Protein AF-A0A6S7JV05-F1 (afdb_monomer_lite)

Foldseek 3Di:
DDPQLVVQLVVLVVPDDLVQLVPDDDPVSNVVVVVVSSVVSCCVSPNDDDQDDDPPPDPLDDSVLVVLVVVLVVCVVVVNVVSNVVSVVVSVVSSVVSVVVVLVVLVVVCPDDDPVVNVVVVPD

Organism: Paramuricea clavata (NCBI:txid317549)

Secondary structure (DSSP, 8-state):
--HHHHHHHHHHHHT---HHHHH-SSHHHHHHHHHHHHHHHHHHHS-----PPPTTS-TT--HHHHHHHHHHHHHHHTT-HHHHHHHHHHHHHHHHHHHHHHHHHHHHHTTTT-HHHHHHHH--

Radius of gyration: 23.44 Å; chains: 1; bounding box: 68×26×51 Å

pLDDT: mean 90.08, std 10.61, range [51.09, 98.25]

Structure (mmCIF, N/CA/C/O backbone):
data_AF-A0A6S7JV05-F1
#
_entry.id   AF-A0A6S7JV05-F1
#
loop_
_atom_site.group_PDB
_atom_site.id
_atom_site.type_symbol
_atom_site.label_atom_id
_atom_site.label_alt_id
_atom_site.label_comp_id
_atom_site.label_asym_id
_atom_site.label_entity_id
_atom_site.label_seq_id
_atom_site.pdbx_PDB_ins_code
_atom_site.Cartn_x
_atom_site.Cartn_y
_atom_site.Cartn_z
_atom_site.occupancy
_atom_site.B_iso_or_equiv
_atom_site.auth_seq_id
_atom_site.auth_comp_id
_atom_site.auth_asym_id
_atom_site.auth_atom_id
_atom_site.pdbx_PDB_model_num
ATOM 1 N N . MET A 1 1 ? -7.571 3.525 -4.230 1.00 69.31 1 MET A N 1
ATOM 2 C CA . MET A 1 1 ? -8.650 2.605 -3.803 1.00 69.31 1 MET A CA 1
ATOM 3 C C . MET A 1 1 ? -9.580 2.355 -4.991 1.00 69.31 1 MET A C 1
ATOM 5 O O . MET A 1 1 ? -9.651 3.230 -5.844 1.00 69.31 1 MET A O 1
ATOM 9 N N . LYS A 1 2 ? -10.199 1.174 -5.140 1.00 83.25 2 LYS A N 1
ATOM 10 C CA . LYS A 1 2 ? -11.158 0.940 -6.243 1.00 83.25 2 LYS A CA 1
ATOM 11 C C . LYS A 1 2 ? -12.516 1.541 -5.860 1.00 83.25 2 LYS A C 1
ATOM 13 O O . LYS A 1 2 ? -12.931 1.354 -4.724 1.00 83.25 2 LYS A O 1
ATOM 18 N N . ARG A 1 3 ? -13.211 2.193 -6.800 1.00 88.12 3 ARG A N 1
ATOM 19 C CA . ARG A 1 3 ? -14.543 2.787 -6.563 1.00 88.12 3 ARG A CA 1
ATOM 20 C C . ARG A 1 3 ? -15.577 1.749 -6.112 1.00 88.12 3 ARG A C 1
ATOM 22 O O . ARG A 1 3 ? -16.361 2.026 -5.221 1.00 88.12 3 ARG A O 1
ATOM 29 N N . SER A 1 4 ? -15.493 0.532 -6.645 1.00 91.38 4 SER A N 1
ATOM 30 C CA . SER A 1 4 ? -16.316 -0.609 -6.223 1.00 91.38 4 SER A CA 1
ATOM 31 C C . SER A 1 4 ? -16.228 -0.900 -4.722 1.00 91.38 4 SER A C 1
ATOM 33 O O . SER A 1 4 ? -17.230 -1.224 -4.103 1.00 91.38 4 SER A O 1
ATOM 35 N N . ASN A 1 5 ? -15.038 -0.761 -4.128 1.00 92.94 5 ASN A N 1
ATOM 36 C CA . ASN A 1 5 ? -14.833 -1.036 -2.707 1.00 92.94 5 ASN A CA 1
ATOM 37 C C . ASN A 1 5 ? -15.469 0.049 -1.827 1.00 92.94 5 ASN A C 1
ATOM 39 O O . ASN A 1 5 ? -15.924 -0.256 -0.734 1.00 92.94 5 ASN A O 1
ATOM 43 N N . LEU A 1 6 ? -15.497 1.297 -2.308 1.00 92.62 6 LEU A N 1
ATOM 44 C CA . LEU A 1 6 ? -16.167 2.403 -1.621 1.00 92.62 6 LEU A CA 1
ATOM 45 C C . LEU A 1 6 ? -17.684 2.216 -1.636 1.00 92.62 6 LEU A C 1
ATOM 47 O O . LEU A 1 6 ? -18.303 2.297 -0.586 1.00 92.62 6 LEU A O 1
ATOM 51 N N . ILE A 1 7 ? -18.253 1.875 -2.796 1.00 95.00 7 ILE A N 1
ATOM 52 C CA . ILE A 1 7 ? -19.690 1.586 -2.930 1.00 95.00 7 ILE A CA 1
ATOM 53 C C . ILE A 1 7 ? -20.088 0.405 -2.034 1.00 95.00 7 ILE A C 1
ATOM 55 O O . ILE A 1 7 ? -21.114 0.445 -1.366 1.00 95.00 7 ILE A O 1
ATOM 59 N N . ALA A 1 8 ? -19.262 -0.645 -1.982 1.00 94.75 8 ALA A N 1
ATOM 60 C CA . ALA A 1 8 ? -19.508 -1.784 -1.103 1.00 94.75 8 ALA A CA 1
ATOM 61 C C . ALA A 1 8 ? -19.492 -1.392 0.385 1.00 94.75 8 ALA A C 1
ATOM 63 O O . ALA A 1 8 ? -20.337 -1.870 1.138 1.00 94.75 8 ALA A O 1
ATOM 64 N N . LEU A 1 9 ? -18.569 -0.511 0.799 1.00 95.38 9 LEU A N 1
ATOM 65 C CA . LEU A 1 9 ? -18.528 0.004 2.169 1.00 95.38 9 LEU A CA 1
ATOM 66 C C . LEU A 1 9 ? -19.778 0.835 2.485 1.00 95.38 9 LEU A C 1
ATOM 68 O O . LEU A 1 9 ? -20.403 0.619 3.516 1.00 95.38 9 LEU A O 1
ATOM 72 N N . GLU A 1 10 ? -20.154 1.751 1.597 1.00 94.88 10 GLU A N 1
ATOM 73 C CA . GLU A 1 10 ? -21.343 2.596 1.748 1.00 94.88 10 GLU A CA 1
ATOM 74 C C . GLU A 1 10 ? -22.615 1.750 1.901 1.00 94.88 10 GLU A C 1
ATOM 76 O O . GLU A 1 10 ? -23.392 1.928 2.841 1.00 94.88 10 GLU A O 1
ATOM 81 N N . LEU A 1 11 ? -22.787 0.750 1.033 1.00 96.06 11 LEU A N 1
ATOM 82 C CA . LEU A 1 11 ? -23.903 -0.188 1.112 1.00 96.06 11 LEU A CA 1
ATOM 83 C C . LEU A 1 11 ? -23.877 -1.004 2.413 1.00 96.06 11 LEU A C 1
ATOM 85 O O . LEU A 1 11 ? -24.924 -1.290 2.9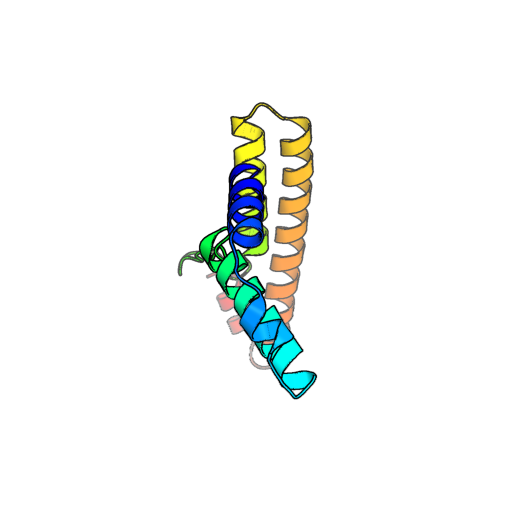87 1.00 96.06 11 LEU A O 1
ATOM 89 N N . ARG A 1 12 ? -22.688 -1.406 2.879 1.00 95.75 12 ARG A N 1
ATOM 90 C CA . ARG A 1 12 ? -22.539 -2.156 4.130 1.00 95.75 12 ARG A CA 1
ATOM 91 C C . ARG A 1 12 ? -22.969 -1.307 5.322 1.00 95.75 12 ARG A C 1
ATOM 93 O O . ARG A 1 12 ? -23.789 -1.774 6.097 1.00 95.75 12 ARG A O 1
ATOM 100 N N . LEU A 1 13 ? -22.449 -0.085 5.435 1.00 95.12 13 LEU A N 1
ATOM 101 C CA . LEU A 1 13 ? -22.713 0.811 6.564 1.00 95.12 13 LEU A CA 1
ATOM 102 C C . LEU A 1 13 ? -24.165 1.294 6.612 1.00 95.12 13 LEU A C 1
ATOM 104 O O . LEU A 1 13 ? -24.736 1.391 7.692 1.00 95.12 13 LEU A O 1
ATOM 108 N N . SER A 1 14 ? -24.780 1.547 5.454 1.00 95.38 14 SER A N 1
ATOM 109 C CA . SER A 1 14 ? -26.196 1.945 5.370 1.00 95.38 14 SER A CA 1
ATOM 110 C C . SER A 1 14 ? -27.174 0.838 5.774 1.00 95.38 14 SER A C 1
ATOM 112 O O . SER A 1 14 ? -28.317 1.128 6.109 1.00 95.38 14 SER A O 1
ATOM 114 N N . ARG A 1 15 ? -26.742 -0.428 5.750 1.00 95.12 15 ARG A N 1
ATOM 115 C CA . ARG A 1 15 ? -27.538 -1.590 6.178 1.00 95.12 15 ARG A CA 1
ATOM 116 C C . ARG A 1 15 ? -27.206 -2.063 7.590 1.00 95.12 15 ARG A C 1
ATOM 118 O O . ARG A 1 15 ? -27.798 -3.033 8.056 1.00 95.12 15 ARG A O 1
ATOM 125 N N . THR A 1 16 ? -26.234 -1.436 8.241 1.00 95.25 16 THR A N 1
ATOM 126 C CA . THR A 1 16 ? -25.855 -1.771 9.608 1.00 95.25 16 THR A CA 1
ATOM 127 C C . THR A 1 16 ? -26.932 -1.290 10.574 1.00 95.25 16 THR A C 1
ATOM 129 O O . THR A 1 16 ? -27.363 -0.141 10.505 1.00 95.25 16 THR A O 1
ATOM 132 N N . VAL A 1 17 ? -27.334 -2.167 11.492 1.00 93.94 17 VAL A N 1
ATOM 133 C CA . VAL A 1 17 ? -28.179 -1.815 12.637 1.00 93.94 17 VAL A CA 1
ATOM 134 C C . VAL A 1 17 ? -27.276 -1.277 13.747 1.00 93.94 17 VAL A C 1
ATOM 136 O O . VAL A 1 17 ? -26.300 -1.933 14.113 1.00 93.94 17 VAL A O 1
ATOM 139 N N . TRP A 1 18 ? -27.576 -0.080 14.252 1.00 95.25 18 TRP A N 1
ATOM 140 C CA . TRP A 1 18 ? -26.731 0.641 15.216 1.00 95.25 18 TRP A CA 1
ATOM 141 C C . TRP A 1 18 ? -27.227 0.548 16.661 1.00 95.25 18 TRP A C 1
ATOM 143 O O . TRP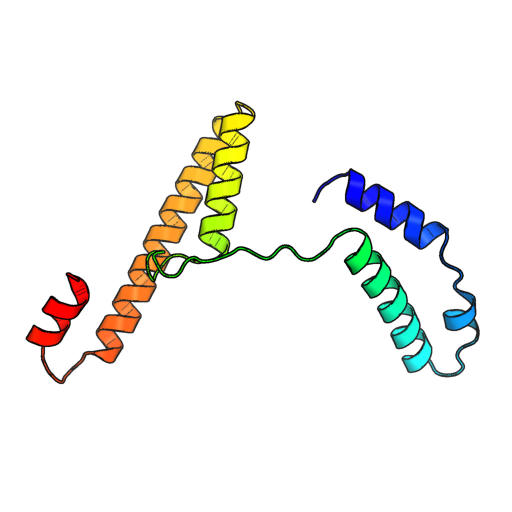 A 1 18 ? -26.610 1.131 17.549 1.00 95.25 18 TRP A O 1
ATOM 153 N N . ASP A 1 19 ? -28.300 -0.204 16.908 1.00 95.38 19 ASP A N 1
ATOM 154 C CA . ASP A 1 19 ? -28.965 -0.308 18.213 1.00 95.38 19 ASP A CA 1
ATOM 155 C C . ASP A 1 19 ? -27.983 -0.687 19.327 1.00 95.38 19 ASP A C 1
ATOM 157 O O . ASP A 1 19 ? -27.933 -0.010 20.346 1.00 95.38 19 ASP A O 1
ATOM 161 N N . ALA A 1 20 ? -27.071 -1.633 19.074 1.00 92.94 20 ALA A N 1
ATOM 162 C CA . ALA A 1 20 ? -26.029 -2.020 20.029 1.00 92.94 20 ALA A CA 1
ATOM 163 C C . ALA A 1 20 ? -25.112 -0.855 20.469 1.00 92.94 20 ALA A C 1
ATOM 165 O O . ALA A 1 20 ? -24.617 -0.849 21.592 1.00 92.94 20 ALA A O 1
ATOM 166 N N . VAL A 1 21 ? -24.880 0.145 19.608 1.00 95.06 21 VAL A N 1
ATOM 167 C CA . VAL A 1 21 ? -24.127 1.363 19.967 1.00 95.06 21 VAL A CA 1
ATOM 168 C C . VAL A 1 21 ? -25.008 2.332 20.758 1.00 95.06 21 VAL A C 1
ATOM 170 O O . VAL A 1 21 ? -24.528 3.040 21.640 1.00 95.06 21 VAL A O 1
ATOM 173 N N . HIS A 1 22 ? -26.302 2.405 20.455 1.00 94.44 22 HIS A N 1
ATOM 174 C CA . HIS A 1 22 ? -27.219 3.292 21.169 1.00 94.44 22 HIS A CA 1
ATOM 175 C C . HIS A 1 22 ? -27.547 2.780 22.577 1.00 94.44 22 HIS A C 1
ATOM 177 O O . HIS A 1 22 ? -27.588 3.593 23.503 1.00 94.44 22 HIS A O 1
ATOM 183 N N . GLU A 1 23 ? -27.710 1.467 22.724 1.00 95.69 23 GLU A N 1
ATOM 184 C CA . GLU A 1 23 ? -28.117 0.764 23.946 1.00 95.69 23 GLU A CA 1
ATOM 185 C C . GLU A 1 23 ? -26.982 0.527 24.946 1.00 95.69 23 GLU A C 1
ATOM 187 O O . GLU A 1 23 ? -27.260 0.292 26.119 1.00 95.69 23 GLU A O 1
ATOM 192 N N . ALA A 1 24 ? -25.715 0.601 24.523 1.00 95.56 24 ALA A N 1
ATOM 193 C CA . ALA A 1 24 ? -24.598 0.497 25.458 1.00 95.56 24 ALA A CA 1
ATOM 194 C C . ALA A 1 24 ? -24.653 1.624 26.507 1.00 95.56 24 ALA A C 1
ATOM 196 O O . ALA A 1 24 ? -25.000 2.767 26.201 1.00 95.56 24 ALA A O 1
ATOM 197 N N . GLU A 1 25 ? -24.337 1.296 27.755 1.00 93.06 25 GLU A N 1
ATOM 198 C CA . GLU A 1 25 ? -24.487 2.216 28.887 1.00 93.06 25 GLU A CA 1
ATOM 199 C C . GLU A 1 25 ? -23.261 3.125 29.034 1.00 93.06 25 GLU A C 1
ATOM 201 O O . GLU A 1 25 ? -23.394 4.338 29.211 1.00 93.06 25 GLU A O 1
ATOM 206 N N . ASP A 1 26 ? -22.070 2.550 28.867 1.00 96.19 26 ASP A N 1
ATOM 207 C CA . ASP A 1 26 ? -20.800 3.253 28.979 1.00 96.19 26 ASP A CA 1
ATOM 208 C C . ASP A 1 26 ? -20.309 3.821 27.635 1.00 96.19 26 ASP A C 1
ATOM 210 O O . ASP A 1 26 ? -20.512 3.249 26.560 1.00 96.19 26 ASP A O 1
ATOM 214 N N . VAL A 1 27 ? -19.646 4.979 27.685 1.00 96.12 27 VAL A N 1
ATOM 215 C CA . VAL A 1 27 ? -19.141 5.666 26.487 1.00 96.12 27 VAL A CA 1
ATOM 216 C C . VAL A 1 27 ? -18.006 4.886 25.826 1.00 96.12 27 VAL A C 1
ATOM 218 O O . VAL A 1 27 ? -17.953 4.836 24.592 1.00 96.12 27 VAL A O 1
ATOM 221 N N . ASP A 1 28 ? -17.124 4.256 26.602 1.00 97.44 28 ASP A N 1
ATOM 222 C CA . ASP A 1 28 ? -16.032 3.455 26.052 1.00 97.44 28 ASP A CA 1
ATOM 223 C C . ASP A 1 28 ? -16.589 2.221 25.335 1.00 97.44 28 ASP A C 1
ATOM 225 O O . ASP A 1 28 ? -16.132 1.891 24.234 1.00 97.44 28 ASP A O 1
ATOM 229 N N . ASP A 1 29 ? -17.649 1.608 25.870 1.00 95.88 29 ASP A N 1
ATOM 230 C CA . ASP A 1 29 ? -18.356 0.506 25.211 1.00 95.88 29 ASP A CA 1
ATOM 231 C C . ASP A 1 29 ? -18.989 0.946 23.884 1.00 95.88 29 ASP A C 1
ATOM 233 O O . ASP A 1 29 ? -18.827 0.267 22.864 1.00 95.88 29 ASP A O 1
ATOM 237 N N . LYS A 1 30 ? -19.623 2.127 23.832 1.00 97.38 30 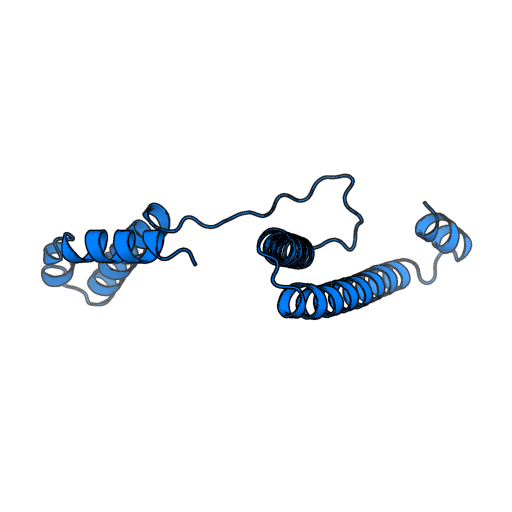LYS A N 1
ATOM 238 C CA . LYS A 1 30 ? -20.146 2.693 22.570 1.00 97.38 30 LYS A CA 1
ATOM 239 C C . LYS A 1 30 ? -19.058 2.844 21.520 1.00 97.38 30 LYS A C 1
ATOM 241 O O . LYS A 1 30 ? -19.241 2.450 20.365 1.00 97.38 30 LYS A O 1
ATOM 246 N N . VAL A 1 31 ? -17.927 3.423 21.916 1.00 97.75 31 VAL A N 1
ATOM 247 C CA . VAL A 1 31 ? -16.783 3.652 21.029 1.00 97.75 31 VAL A CA 1
ATOM 248 C C . VAL A 1 31 ? -16.194 2.322 20.563 1.00 97.75 31 VAL A C 1
ATOM 250 O O . VAL A 1 31 ? -15.885 2.170 19.379 1.00 97.75 31 VAL A O 1
ATOM 253 N N . SER A 1 32 ? -16.076 1.346 21.460 1.00 97.44 32 SER A N 1
ATOM 254 C CA . SER A 1 32 ? -15.584 0.003 21.156 1.00 97.44 32 SER A CA 1
ATOM 255 C C . SER A 1 32 ? -16.470 -0.703 20.125 1.00 97.44 32 SER A C 1
ATOM 257 O O . SER A 1 32 ? -15.974 -1.143 19.082 1.00 97.44 32 SER A O 1
ATOM 259 N N . ILE A 1 33 ? -17.790 -0.729 20.346 1.00 96.94 33 ILE A N 1
ATOM 260 C CA . ILE A 1 33 ? -18.758 -1.354 19.434 1.00 96.94 33 ILE A CA 1
ATOM 261 C C . ILE A 1 33 ? -18.745 -0.645 18.077 1.00 96.94 33 ILE A C 1
ATOM 263 O O . ILE A 1 33 ? -18.629 -1.302 17.039 1.00 96.94 33 ILE A O 1
ATOM 267 N N . PHE A 1 34 ? -18.792 0.691 18.067 1.00 97.38 34 PHE A N 1
ATOM 268 C CA . PHE A 1 34 ? -18.726 1.480 16.838 1.00 97.38 34 PHE A CA 1
ATOM 269 C C . PHE A 1 34 ? -17.458 1.163 16.036 1.00 97.38 34 PHE A C 1
ATOM 271 O O . PHE A 1 34 ? -17.530 0.816 14.854 1.00 97.38 34 PHE A O 1
ATOM 278 N N . ASN A 1 35 ? -16.290 1.217 16.680 1.00 97.06 35 ASN A N 1
ATOM 279 C CA . ASN A 1 35 ? -15.014 0.931 16.029 1.00 97.06 35 ASN A CA 1
ATOM 280 C C . ASN A 1 35 ? -14.939 -0.511 15.524 1.00 97.06 35 ASN A C 1
ATOM 282 O O . ASN A 1 35 ? -14.396 -0.747 14.442 1.00 97.06 35 ASN A O 1
ATOM 286 N N . GLY A 1 36 ? -15.502 -1.468 16.263 1.00 96.25 36 GLY A N 1
ATOM 287 C CA . GLY A 1 36 ? -15.590 -2.867 15.852 1.00 96.25 36 GLY A CA 1
ATOM 288 C C . GLY A 1 36 ? -16.404 -3.037 14.571 1.00 96.25 36 GLY A C 1
ATOM 289 O O . GLY A 1 36 ? -15.923 -3.631 13.605 1.00 96.25 36 GLY A O 1
ATOM 290 N N . VAL A 1 37 ? -17.598 -2.445 14.522 1.00 96.06 37 VAL A N 1
ATOM 291 C CA . VAL A 1 37 ? -18.482 -2.456 13.347 1.00 96.06 37 VAL A CA 1
ATOM 292 C C . VAL A 1 37 ? -17.807 -1.814 12.133 1.00 96.06 37 VAL A C 1
ATOM 294 O O . VAL A 1 37 ? -17.800 -2.396 11.043 1.00 96.06 37 VAL A O 1
ATOM 297 N N . ILE A 1 38 ? -17.194 -0.639 12.310 1.00 95.00 38 ILE A N 1
ATOM 298 C CA . ILE A 1 38 ? -16.468 0.047 11.235 1.00 95.00 38 ILE A CA 1
ATOM 299 C C . ILE A 1 38 ? -15.292 -0.803 10.748 1.00 95.00 38 ILE A C 1
ATOM 301 O O . ILE A 1 38 ? -15.136 -0.990 9.541 1.00 95.00 38 ILE A O 1
ATOM 305 N N . SER A 1 39 ? -14.494 -1.363 11.657 1.00 94.38 39 SER A N 1
ATOM 306 C CA . SER A 1 39 ? -13.325 -2.178 11.304 1.00 94.38 39 SER A CA 1
ATOM 307 C C . SER A 1 39 ? -13.725 -3.430 10.527 1.00 94.38 39 SER A C 1
ATOM 309 O O . SER A 1 39 ? -13.160 -3.695 9.470 1.00 94.38 39 SER A O 1
ATOM 311 N N . GLN A 1 40 ? -14.772 -4.139 10.958 1.00 93.75 40 GLN A N 1
ATOM 312 C CA . GLN A 1 40 ? -15.296 -5.302 10.233 1.00 93.75 40 GLN A CA 1
ATOM 313 C C . GLN A 1 40 ? -15.819 -4.934 8.837 1.00 93.75 40 GLN A C 1
ATOM 315 O O . GLN A 1 40 ? -15.583 -5.657 7.863 1.00 93.75 40 GLN A O 1
ATOM 320 N N . ALA A 1 41 ? -16.515 -3.799 8.711 1.00 94.56 41 ALA A N 1
ATOM 321 C CA . ALA A 1 41 ? -16.991 -3.312 7.421 1.00 94.56 41 ALA A CA 1
ATOM 322 C C . ALA A 1 41 ? -15.823 -2.970 6.480 1.00 94.56 41 ALA A C 1
ATOM 324 O O . ALA A 1 41 ? -15.859 -3.323 5.294 1.00 94.56 41 ALA A O 1
ATOM 325 N N . LEU A 1 42 ? -14.774 -2.329 7.004 1.00 92.94 42 LEU A N 1
ATOM 326 C CA . LEU A 1 42 ? -13.549 -2.024 6.268 1.00 92.94 42 LEU A CA 1
ATOM 327 C C . LEU A 1 42 ? -12.826 -3.308 5.846 1.00 92.94 42 LEU A C 1
ATOM 329 O O . LEU A 1 42 ? -12.550 -3.479 4.660 1.00 92.94 42 LEU A O 1
ATOM 333 N N . ASP A 1 43 ? -12.590 -4.250 6.753 1.00 92.38 43 ASP A N 1
ATOM 334 C CA . ASP A 1 43 ? -11.877 -5.493 6.442 1.00 92.38 43 ASP A CA 1
ATOM 335 C C . ASP A 1 43 ? -12.596 -6.324 5.371 1.00 92.38 43 ASP A C 1
ATOM 337 O O . ASP A 1 43 ? -11.960 -6.842 4.447 1.00 92.38 43 ASP A O 1
ATOM 341 N N . GLY A 1 44 ? -13.931 -6.380 5.424 1.00 91.94 44 GLY A N 1
ATOM 342 C CA . GLY A 1 44 ? -14.740 -7.083 4.429 1.00 91.94 44 GLY A CA 1
ATOM 343 C C . GLY A 1 44 ? -14.773 -6.401 3.055 1.00 91.94 44 GLY A C 1
ATOM 344 O O . GLY A 1 44 ? -14.733 -7.075 2.024 1.00 91.94 44 GLY A O 1
ATOM 345 N N . CYS A 1 45 ? -14.843 -5.067 3.002 1.00 93.31 45 CYS A N 1
ATOM 346 C CA . CYS A 1 45 ? -15.007 -4.328 1.738 1.00 93.31 45 CYS A CA 1
ATOM 347 C C . CYS A 1 45 ? -13.671 -3.914 1.098 1.00 93.31 45 CYS A C 1
ATOM 349 O O . CYS A 1 45 ? -13.564 -3.689 -0.116 1.00 93.31 45 CYS A O 1
ATOM 351 N N . MET A 1 46 ? -12.628 -3.776 1.906 1.00 88.25 46 MET A N 1
ATOM 352 C CA . MET A 1 46 ? -11.325 -3.261 1.508 1.00 88.25 46 MET A CA 1
ATOM 353 C C . MET A 1 46 ? -10.190 -3.965 2.258 1.00 88.25 46 MET A C 1
ATOM 355 O O . MET A 1 46 ? -9.405 -3.308 2.939 1.00 88.25 46 MET A O 1
ATOM 359 N N . PRO A 1 47 ? -10.024 -5.281 2.045 1.00 84.44 47 PRO A N 1
ATOM 360 C CA . PRO A 1 47 ? -9.010 -6.043 2.751 1.00 84.44 47 PRO A CA 1
ATOM 361 C C . PRO A 1 47 ? -7.615 -5.459 2.520 1.00 84.44 47 PRO A C 1
ATOM 363 O O . PRO A 1 47 ? -7.256 -5.034 1.405 1.00 84.44 47 PRO A O 1
ATOM 366 N N . LEU A 1 48 ? -6.820 -5.478 3.589 1.00 84.75 48 LEU A N 1
ATOM 367 C CA . LEU A 1 48 ? -5.417 -5.094 3.565 1.00 84.75 48 LEU A CA 1
ATOM 368 C C . LEU A 1 48 ? -4.671 -5.903 2.501 1.00 84.75 48 LEU A C 1
ATOM 370 O O . LEU A 1 48 ? -4.763 -7.126 2.407 1.00 84.75 48 LEU A O 1
ATOM 374 N N . LYS A 1 49 ? -3.912 -5.200 1.661 1.00 81.06 49 LYS A N 1
ATOM 375 C CA . LYS A 1 49 ? -3.127 -5.831 0.597 1.00 81.06 49 LYS A CA 1
ATOM 376 C C . LYS A 1 49 ? -1.704 -6.019 1.071 1.00 81.06 49 LYS A C 1
ATOM 378 O O . LYS A 1 49 ? -0.972 -5.043 1.219 1.00 81.06 49 LYS A O 1
ATOM 383 N N . SER A 1 50 ? -1.295 -7.270 1.218 1.00 81.81 50 SER A N 1
ATOM 384 C CA . SER A 1 50 ? 0.105 -7.609 1.422 1.00 81.81 50 SER A CA 1
ATOM 385 C C . SER A 1 50 ? 0.872 -7.561 0.098 1.00 81.81 50 SER A C 1
ATOM 387 O O . SER A 1 50 ? 0.350 -7.839 -0.988 1.00 81.81 50 SER A O 1
ATOM 389 N N . ILE A 1 51 ? 2.141 -7.169 0.179 1.00 84.56 51 ILE A N 1
ATOM 390 C CA . ILE A 1 51 ? 3.078 -7.231 -0.941 1.00 84.56 51 ILE A CA 1
ATOM 391 C C . ILE A 1 51 ? 4.092 -8.309 -0.602 1.00 84.56 51 ILE A C 1
ATOM 393 O O . ILE A 1 51 ? 4.852 -8.172 0.353 1.00 84.56 51 ILE A O 1
ATOM 397 N N . ARG A 1 52 ? 4.103 -9.381 -1.394 1.00 86.75 52 ARG A N 1
ATOM 398 C CA . ARG A 1 52 ? 5.034 -10.490 -1.203 1.00 86.75 52 ARG A CA 1
ATOM 399 C C . ARG A 1 52 ? 6.446 -10.078 -1.630 1.00 86.75 52 ARG A C 1
ATOM 401 O O . ARG A 1 52 ? 6.675 -9.679 -2.780 1.00 86.75 52 ARG A O 1
ATOM 408 N N . LEU A 1 53 ? 7.391 -10.203 -0.707 1.00 88.69 53 LEU A N 1
ATOM 409 C CA . LEU A 1 53 ? 8.818 -10.223 -1.011 1.00 88.69 53 LEU A CA 1
ATOM 410 C C . LEU A 1 53 ? 9.247 -11.681 -1.198 1.00 88.69 53 LEU A C 1
ATOM 412 O O . LEU A 1 53 ? 8.801 -12.560 -0.466 1.00 88.69 53 LEU A O 1
ATOM 416 N N . HIS A 1 54 ? 10.030 -11.937 -2.235 1.00 89.62 54 HIS A N 1
ATOM 417 C CA . HIS A 1 54 ? 10.594 -13.239 -2.548 1.00 89.62 54 HIS A CA 1
ATOM 418 C C . HIS A 1 54 ? 11.996 -13.334 -1.925 1.00 89.62 54 HIS A C 1
ATOM 420 O O . HIS A 1 54 ? 12.696 -12.322 -1.914 1.00 89.62 54 HIS A O 1
ATOM 426 N N . PRO A 1 55 ? 12.452 -14.510 -1.457 1.00 88.06 55 PRO A N 1
ATOM 427 C CA . PRO A 1 55 ? 13.793 -14.662 -0.879 1.00 88.06 55 PRO A CA 1
ATOM 428 C C . PRO A 1 55 ? 14.941 -14.229 -1.803 1.00 88.06 55 PRO A C 1
ATOM 430 O O . PRO A 1 55 ? 15.986 -13.805 -1.328 1.00 88.06 55 PRO A O 1
ATOM 433 N N . THR A 1 56 ? 14.740 -14.307 -3.121 1.00 91.19 56 THR A N 1
ATOM 434 C CA . THR A 1 56 ? 15.726 -13.870 -4.129 1.00 91.19 56 THR A CA 1
ATOM 435 C C . THR A 1 56 ? 15.616 -12.392 -4.503 1.00 91.19 56 THR A C 1
ATOM 437 O O . THR A 1 56 ? 16.377 -11.912 -5.347 1.00 91.19 56 THR A O 1
ATOM 440 N N . ASP A 1 57 ? 14.671 -11.648 -3.918 1.00 92.56 57 ASP A N 1
ATOM 441 C CA . ASP A 1 57 ? 14.667 -10.202 -4.081 1.00 92.56 57 ASP A CA 1
ATOM 442 C C . ASP A 1 57 ? 15.962 -9.619 -3.523 1.00 92.56 57 ASP A C 1
ATOM 444 O O . ASP A 1 57 ? 16.518 -10.075 -2.524 1.00 92.56 57 ASP A O 1
ATOM 448 N N . LYS A 1 58 ? 16.420 -8.538 -4.148 1.00 91.75 58 LYS A N 1
ATOM 449 C CA . LYS A 1 58 ? 17.608 -7.837 -3.669 1.00 91.75 58 LYS A CA 1
ATOM 450 C C . LYS A 1 58 ? 17.378 -7.344 -2.230 1.00 91.75 58 LYS A C 1
ATOM 452 O O . LYS A 1 58 ? 16.287 -6.849 -1.951 1.00 91.75 58 LYS A O 1
ATOM 457 N N . PRO A 1 59 ? 18.392 -7.354 -1.347 1.00 90.75 59 PRO A N 1
ATOM 458 C CA . PRO A 1 59 ? 18.226 -6.985 0.066 1.00 90.75 59 PRO A CA 1
ATOM 459 C C . PRO A 1 59 ? 17.688 -5.566 0.315 1.00 90.75 59 PRO A C 1
ATOM 461 O O . PRO A 1 59 ? 17.099 -5.283 1.353 1.00 90.75 59 PRO A O 1
ATOM 464 N N . TRP A 1 60 ? 17.889 -4.652 -0.637 1.00 92.31 60 TRP A N 1
ATOM 465 C CA . TRP A 1 60 ? 17.366 -3.282 -0.599 1.00 92.31 60 TRP A CA 1
ATOM 466 C C . TRP A 1 60 ? 15.961 -3.138 -1.205 1.00 92.31 60 TRP A C 1
ATOM 468 O O . TRP A 1 60 ? 15.441 -2.025 -1.304 1.00 92.31 60 TRP A O 1
ATOM 478 N N . MET A 1 61 ? 15.342 -4.227 -1.663 1.00 95.19 61 MET A N 1
ATOM 479 C CA . MET A 1 61 ? 13.982 -4.209 -2.186 1.00 95.19 61 MET A CA 1
ATOM 480 C C . MET A 1 61 ? 12.987 -4.130 -1.029 1.00 95.19 61 MET A C 1
ATOM 482 O O . MET A 1 61 ? 12.951 -4.994 -0.160 1.00 95.19 61 MET A O 1
ATOM 486 N N . THR A 1 62 ? 12.143 -3.100 -1.037 1.00 93.25 62 THR A N 1
ATOM 487 C CA . THR A 1 62 ? 11.112 -2.903 -0.010 1.00 93.25 62 THR A CA 1
ATOM 488 C C . THR A 1 62 ? 9.711 -3.080 -0.598 1.00 93.25 62 THR A C 1
ATOM 490 O O . THR A 1 62 ? 9.520 -2.901 -1.810 1.00 93.25 62 THR A O 1
ATOM 493 N N . PRO A 1 63 ? 8.690 -3.366 0.235 1.00 92.12 63 PRO A N 1
ATOM 494 C CA . PRO A 1 63 ? 7.305 -3.454 -0.225 1.00 92.12 63 PRO A CA 1
ATOM 495 C C . PRO A 1 63 ? 6.854 -2.185 -0.959 1.00 92.12 63 PRO A C 1
ATOM 497 O O . PRO A 1 63 ? 6.182 -2.264 -1.986 1.00 92.12 63 PRO A O 1
ATOM 500 N N . ASN A 1 64 ? 7.290 -1.014 -0.486 1.00 92.94 64 ASN A N 1
ATOM 501 C CA . ASN A 1 64 ? 6.961 0.274 -1.092 1.00 92.94 64 ASN A CA 1
ATOM 502 C C . ASN A 1 64 ? 7.560 0.420 -2.507 1.00 92.94 64 ASN A C 1
ATOM 504 O O . ASN A 1 64 ? 6.859 0.822 -3.437 1.00 92.94 64 ASN A O 1
ATOM 508 N N . ILE A 1 65 ? 8.821 0.013 -2.711 1.00 95.94 65 ILE A N 1
ATOM 509 C CA . ILE A 1 65 ? 9.442 0.009 -4.049 1.00 95.94 65 ILE A CA 1
ATOM 510 C C . ILE A 1 65 ? 8.651 -0.905 -4.994 1.00 95.94 65 ILE A C 1
ATOM 512 O O . ILE A 1 65 ? 8.276 -0.481 -6.089 1.00 95.94 65 ILE A O 1
ATOM 516 N N . LYS A 1 66 ? 8.306 -2.128 -4.566 1.00 95.06 66 LYS A N 1
ATOM 517 C CA . LYS A 1 66 ? 7.476 -3.041 -5.372 1.00 95.06 66 LYS A CA 1
ATOM 518 C C . LYS A 1 66 ? 6.089 -2.470 -5.681 1.00 95.06 66 LYS A C 1
ATOM 520 O O . LYS A 1 66 ? 5.597 -2.632 -6.800 1.00 95.06 66 LYS A O 1
ATOM 525 N N . ALA A 1 67 ? 5.462 -1.780 -4.726 1.00 94.00 67 ALA A N 1
ATOM 526 C CA . ALA A 1 67 ? 4.179 -1.110 -4.937 1.00 94.00 67 ALA A CA 1
ATOM 527 C C . ALA A 1 67 ? 4.271 -0.070 -6.063 1.00 94.00 67 ALA A C 1
ATOM 529 O O . ALA A 1 67 ? 3.411 -0.030 -6.948 1.00 94.00 67 ALA A O 1
ATOM 530 N N . LYS A 1 68 ? 5.335 0.740 -6.056 1.00 96.19 68 LYS A N 1
ATOM 531 C CA . LYS A 1 68 ? 5.592 1.771 -7.066 1.00 96.19 68 LYS A CA 1
ATOM 532 C C . LYS A 1 68 ? 5.956 1.181 -8.428 1.00 96.19 68 LYS A C 1
ATOM 534 O O . LYS A 1 68 ? 5.424 1.650 -9.429 1.00 96.19 68 LYS A O 1
ATOM 539 N N . ILE A 1 69 ? 6.728 0.094 -8.480 1.00 96.44 69 ILE A N 1
ATOM 540 C CA . ILE A 1 69 ? 6.967 -0.664 -9.724 1.00 96.44 69 ILE A CA 1
ATOM 541 C C . ILE A 1 69 ? 5.638 -1.154 -10.316 1.00 96.44 69 ILE A C 1
ATOM 543 O O . ILE A 1 69 ? 5.376 -0.966 -11.503 1.00 96.44 69 ILE A O 1
ATOM 547 N N . LYS A 1 70 ? 4.743 -1.708 -9.488 1.00 95.12 70 LYS A N 1
ATOM 548 C CA . LYS A 1 70 ? 3.411 -2.142 -9.937 1.00 95.12 70 LYS A CA 1
ATOM 549 C C . LYS A 1 70 ? 2.548 -0.972 -10.415 1.00 95.12 70 LYS A C 1
ATOM 551 O O . LYS A 1 70 ? 1.781 -1.128 -11.364 1.00 95.12 70 LYS A O 1
ATOM 556 N N . LEU A 1 71 ? 2.649 0.193 -9.772 1.00 95.62 71 LEU A N 1
ATOM 557 C CA . LEU A 1 71 ? 1.963 1.410 -10.208 1.00 95.62 71 LEU A CA 1
ATOM 558 C C . LEU A 1 71 ? 2.480 1.887 -11.571 1.00 95.62 71 LEU A C 1
ATOM 560 O O . LEU A 1 71 ? 1.669 2.170 -12.449 1.00 95.62 71 LEU A O 1
ATOM 564 N N . ARG A 1 72 ? 3.803 1.901 -11.767 1.00 97.75 72 ARG A N 1
ATOM 565 C CA . ARG A 1 72 ? 4.441 2.209 -13.052 1.00 97.75 72 ARG A CA 1
ATOM 566 C C . ARG A 1 72 ? 3.960 1.257 -14.144 1.00 97.75 72 ARG A C 1
ATOM 568 O O . ARG A 1 72 ? 3.512 1.718 -15.186 1.00 97.75 72 ARG A O 1
ATOM 575 N N . GLN A 1 73 ? 3.957 -0.052 -13.882 1.00 97.56 73 GLN A N 1
ATOM 576 C CA . GLN A 1 73 ? 3.479 -1.042 -14.853 1.00 97.56 73 GLN A CA 1
ATOM 577 C C . GLN A 1 73 ? 2.015 -0.803 -15.243 1.00 97.56 73 GLN A C 1
ATOM 579 O O . GLN A 1 73 ? 1.667 -0.876 -16.414 1.00 97.56 73 GLN A O 1
ATOM 584 N N . ARG A 1 74 ? 1.152 -0.454 -14.280 1.00 96.75 74 ARG A N 1
ATOM 585 C CA . ARG A 1 74 ? -0.247 -0.100 -14.572 1.00 96.75 74 ARG A CA 1
ATOM 586 C C . ARG A 1 74 ? -0.373 1.161 -15.420 1.00 96.75 74 ARG A C 1
ATOM 588 O O . ARG A 1 74 ? -1.272 1.212 -16.250 1.00 96.75 74 ARG A O 1
ATOM 595 N N . ALA A 1 75 ? 0.465 2.171 -15.186 1.00 97.50 75 ALA A N 1
ATOM 596 C CA . ALA A 1 75 ? 0.470 3.388 -15.994 1.00 97.50 75 ALA A CA 1
ATOM 597 C C . ALA A 1 75 ? 0.839 3.069 -17.450 1.00 97.50 75 ALA A C 1
ATOM 599 O O . ALA A 1 75 ? 0.130 3.504 -18.352 1.00 97.50 75 ALA A O 1
ATOM 600 N N . PHE A 1 76 ? 1.851 2.216 -17.656 1.00 97.69 76 PHE A N 1
ATOM 601 C CA . PHE A 1 76 ? 2.226 1.711 -18.978 1.00 97.69 76 PHE A CA 1
ATOM 602 C C . PHE A 1 76 ? 1.071 0.972 -19.663 1.00 97.69 76 PHE A C 1
ATOM 604 O O . PHE A 1 76 ? 0.677 1.338 -20.763 1.00 97.69 76 PHE A O 1
ATOM 611 N N . THR A 1 77 ? 0.453 -0.004 -18.985 1.00 97.75 77 THR A N 1
ATOM 612 C CA . THR A 1 77 ? -0.687 -0.763 -19.539 1.00 97.75 77 THR A CA 1
ATOM 613 C C . THR A 1 77 ? -1.886 0.125 -19.891 1.00 97.75 77 THR A C 1
ATOM 615 O O . THR A 1 77 ? -2.687 -0.236 -20.741 1.00 97.75 77 THR A O 1
ATOM 618 N N . ARG A 1 78 ? -2.028 1.289 -19.247 1.00 96.56 78 ARG A N 1
ATOM 619 C CA . ARG A 1 78 ? -3.093 2.267 -19.522 1.00 96.56 78 ARG A CA 1
ATOM 620 C C . ARG A 1 78 ? -2.704 3.325 -20.561 1.00 96.56 78 ARG A C 1
ATOM 622 O O . ARG A 1 78 ? -3.482 4.247 -20.771 1.00 96.56 78 ARG A O 1
ATOM 629 N N . GLY A 1 79 ? -1.502 3.256 -21.135 1.00 97.50 79 GLY A N 1
ATOM 630 C CA . GLY A 1 79 ? -0.985 4.265 -22.066 1.00 97.50 79 GLY A CA 1
ATOM 631 C C . GLY A 1 79 ? -0.671 5.625 -21.428 1.00 97.50 79 GLY A C 1
ATOM 632 O O . GLY A 1 79 ? -0.391 6.587 -22.137 1.00 97.50 79 GLY A O 1
ATOM 633 N N . ASN A 1 80 ? -0.695 5.745 -20.094 1.00 97.69 80 ASN A N 1
ATOM 634 C CA . ASN A 1 80 ? -0.409 7.007 -19.411 1.00 97.69 80 ASN A CA 1
ATOM 635 C C . ASN A 1 80 ? 1.106 7.195 -19.241 1.00 97.69 80 ASN A C 1
ATOM 637 O O . ASN A 1 80 ? 1.676 6.902 -18.184 1.00 97.69 80 ASN A O 1
ATOM 641 N N . MET A 1 81 ? 1.754 7.691 -20.296 1.00 97.56 81 MET A N 1
ATOM 642 C CA . MET A 1 81 ? 3.211 7.853 -20.339 1.00 97.56 81 MET A CA 1
ATOM 643 C C . MET A 1 81 ? 3.742 8.933 -19.391 1.00 97.56 81 MET A C 1
ATOM 645 O O . MET A 1 81 ? 4.805 8.749 -18.802 1.00 97.56 81 MET A O 1
ATOM 649 N N . SER A 1 82 ? 2.986 10.012 -19.162 1.00 97.88 82 SER A N 1
ATOM 650 C CA . SER A 1 82 ? 3.355 11.042 -18.179 1.00 97.88 82 SER A CA 1
ATOM 651 C C . SER A 1 82 ? 3.472 10.443 -16.773 1.00 97.88 82 SER A C 1
ATOM 653 O O . SER A 1 82 ? 4.509 10.553 -16.113 1.00 97.88 82 SER A O 1
ATOM 655 N N . GLN A 1 83 ? 2.451 9.691 -16.346 1.00 97.44 83 GLN A N 1
ATOM 656 C CA . GLN A 1 83 ? 2.475 9.008 -15.055 1.00 97.44 83 GLN A CA 1
ATOM 657 C C . GLN A 1 83 ? 3.545 7.910 -15.005 1.00 97.44 83 GLN A C 1
ATOM 659 O O . GLN A 1 83 ? 4.185 7.726 -13.970 1.00 97.44 83 GLN A O 1
ATOM 664 N N . TYR A 1 84 ? 3.754 7.174 -16.098 1.00 98.25 84 TYR A N 1
ATOM 665 C CA . TYR A 1 84 ? 4.799 6.155 -16.179 1.00 98.25 84 TYR A CA 1
ATOM 666 C C . TYR A 1 84 ? 6.193 6.745 -15.933 1.00 98.25 84 TYR A C 1
ATOM 668 O O . TYR A 1 84 ? 6.935 6.210 -15.107 1.00 98.25 84 TYR A O 1
ATOM 676 N N . ASN A 1 85 ? 6.516 7.863 -16.588 1.00 97.88 85 ASN A N 1
ATOM 677 C CA . ASN A 1 85 ? 7.798 8.549 -16.442 1.00 97.88 85 ASN A CA 1
ATOM 678 C C . ASN A 1 85 ? 7.969 9.111 -15.026 1.00 97.88 85 ASN A C 1
ATOM 680 O O . ASN A 1 85 ? 8.981 8.844 -14.376 1.00 97.88 85 ASN A O 1
ATOM 684 N N . LEU A 1 86 ? 6.946 9.797 -14.504 1.00 98.12 86 LEU A N 1
ATOM 685 C CA . LEU A 1 86 ? 6.954 10.344 -13.145 1.00 98.12 86 LEU A CA 1
ATOM 686 C C . LEU A 1 86 ? 7.192 9.252 -12.092 1.00 98.12 86 LEU A C 1
ATOM 688 O O . LEU A 1 86 ? 8.049 9.385 -11.219 1.00 98.12 86 LEU A O 1
ATOM 692 N N . VAL A 1 87 ? 6.437 8.151 -12.166 1.00 97.94 87 VAL A N 1
ATOM 693 C CA . VAL A 1 87 ? 6.583 7.038 -11.218 1.00 97.94 87 VAL A CA 1
ATOM 694 C C . VAL A 1 87 ? 7.909 6.305 -11.443 1.00 97.94 87 VAL A C 1
ATOM 696 O O . VAL A 1 87 ? 8.494 5.827 -10.476 1.00 97.94 87 VAL A O 1
ATOM 699 N N . GLY A 1 88 ? 8.417 6.249 -12.677 1.00 97.81 88 GLY A N 1
ATOM 700 C CA . GLY A 1 88 ? 9.755 5.745 -12.998 1.00 97.81 88 GLY A CA 1
ATOM 701 C C . GLY A 1 88 ? 10.853 6.480 -12.236 1.00 97.81 88 GLY A C 1
ATOM 702 O O . GLY A 1 88 ? 11.579 5.846 -11.472 1.00 97.81 88 GLY A O 1
ATOM 703 N N . ALA A 1 89 ? 10.888 7.808 -12.341 1.00 98.25 89 ALA A N 1
ATOM 704 C CA . ALA A 1 89 ? 11.849 8.638 -11.615 1.00 98.25 89 ALA A CA 1
ATOM 705 C C . ALA A 1 89 ? 11.744 8.448 -10.088 1.00 98.25 89 ALA A C 1
ATOM 707 O O . ALA A 1 89 ? 12.755 8.330 -9.393 1.00 98.25 89 ALA A O 1
ATOM 708 N N . GLN A 1 90 ? 10.519 8.333 -9.557 1.00 97.69 90 GLN A N 1
ATOM 709 C CA . GLN A 1 90 ? 10.301 8.025 -8.137 1.00 97.69 90 GLN A CA 1
ATOM 710 C C . GLN A 1 90 ? 10.872 6.656 -7.743 1.00 97.69 90 GLN A C 1
ATOM 712 O O . GLN A 1 90 ? 11.507 6.531 -6.698 1.00 97.69 90 GLN A O 1
ATOM 717 N N . VAL A 1 91 ? 10.650 5.619 -8.557 1.00 98.00 91 VAL A N 1
ATOM 718 C CA . VAL A 1 91 ? 11.171 4.268 -8.298 1.00 98.00 91 VAL A CA 1
ATOM 719 C C . VAL A 1 91 ? 12.696 4.272 -8.286 1.00 98.00 91 VAL A C 1
ATOM 721 O O . VAL A 1 91 ? 13.295 3.695 -7.379 1.00 98.00 91 VAL A O 1
ATOM 724 N N . GLU A 1 92 ? 13.325 4.934 -9.253 1.00 97.81 92 GLU A N 1
ATOM 725 C CA . GLU A 1 92 ? 14.782 5.062 -9.320 1.00 97.81 92 GLU A CA 1
ATOM 726 C C . GLU A 1 92 ? 15.342 5.757 -8.080 1.00 97.81 92 GLU A C 1
ATOM 72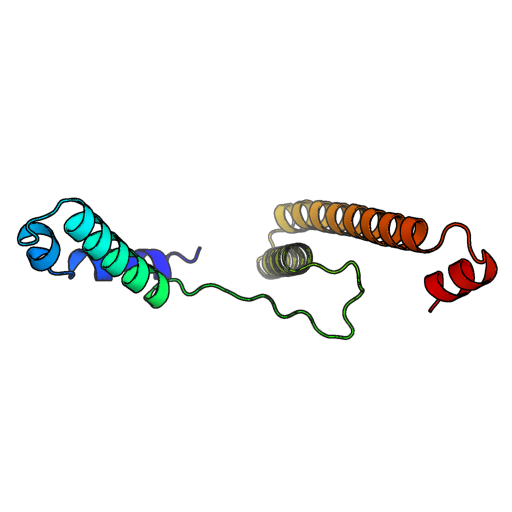8 O O . GLU A 1 92 ? 16.304 5.271 -7.478 1.00 97.81 92 GLU A O 1
ATOM 733 N N . ASP A 1 93 ? 14.701 6.845 -7.647 1.00 97.94 93 ASP A N 1
ATOM 734 C CA . AS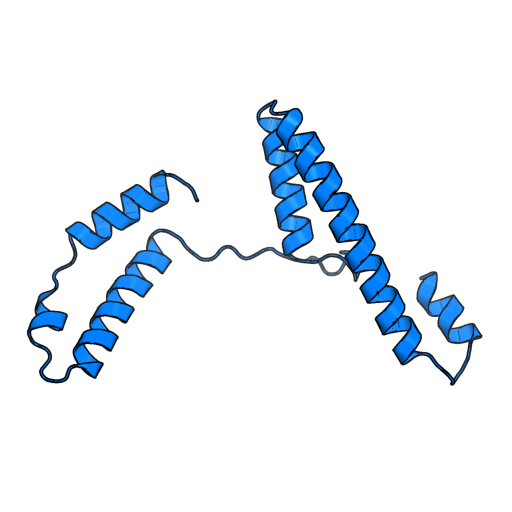P A 1 93 ? 15.082 7.551 -6.430 1.00 97.94 93 ASP A CA 1
ATOM 735 C C . ASP A 1 93 ? 14.970 6.680 -5.177 1.00 97.94 93 ASP A C 1
ATOM 737 O O . ASP A 1 93 ? 15.911 6.586 -4.382 1.00 97.94 93 ASP A O 1
ATOM 741 N N . MET A 1 94 ? 13.858 5.962 -5.039 1.00 97.88 94 MET A N 1
ATOM 742 C CA . MET A 1 94 ? 13.650 5.047 -3.923 1.00 97.88 94 MET A CA 1
ATOM 743 C C . MET A 1 94 ? 14.673 3.909 -3.911 1.00 97.88 94 MET A C 1
ATOM 745 O O . MET A 1 94 ? 15.190 3.571 -2.847 1.00 97.88 94 MET A O 1
ATOM 749 N N . ILE A 1 95 ? 15.004 3.333 -5.072 1.00 97.50 95 ILE A N 1
ATOM 750 C CA . ILE A 1 95 ? 16.027 2.285 -5.181 1.00 97.50 95 ILE A CA 1
ATOM 751 C C . ILE A 1 95 ? 17.401 2.838 -4.802 1.00 97.50 95 ILE A C 1
ATOM 753 O O . ILE A 1 95 ? 18.138 2.175 -4.073 1.00 97.50 95 ILE A O 1
ATOM 757 N N . ARG A 1 96 ? 17.754 4.045 -5.257 1.00 97.00 96 ARG A N 1
ATOM 758 C CA . ARG A 1 96 ? 19.032 4.688 -4.923 1.00 97.00 96 ARG A CA 1
ATOM 759 C C . ARG A 1 96 ? 19.169 4.900 -3.417 1.00 97.00 96 ARG A C 1
ATOM 761 O O . ARG A 1 96 ? 20.172 4.493 -2.832 1.00 97.00 96 ARG A O 1
ATOM 768 N N . LYS A 1 97 ? 18.134 5.459 -2.781 1.00 96.62 97 LYS A N 1
ATOM 769 C CA . LYS A 1 97 ? 18.073 5.661 -1.325 1.00 96.62 97 LYS A CA 1
ATOM 770 C C . LYS A 1 97 ? 18.144 4.336 -0.568 1.00 96.62 97 LYS A C 1
ATOM 772 O O . LYS A 1 97 ? 18.919 4.213 0.375 1.00 96.62 97 LYS A O 1
ATOM 777 N N . ALA A 1 98 ? 17.394 3.325 -1.003 1.00 96.06 98 ALA A N 1
ATOM 778 C CA . ALA A 1 98 ? 17.388 2.018 -0.354 1.00 96.06 98 ALA A CA 1
ATOM 779 C C . ALA A 1 98 ? 18.741 1.300 -0.460 1.00 96.06 98 ALA A C 1
ATOM 781 O O . ALA A 1 98 ? 19.217 0.762 0.538 1.00 96.06 98 ALA A O 1
ATOM 782 N N . LYS A 1 99 ? 19.393 1.345 -1.630 1.00 94.94 99 LYS A N 1
ATOM 783 C CA . LYS A 1 99 ? 20.762 0.841 -1.812 1.00 94.94 99 LYS A CA 1
ATOM 784 C C . LYS A 1 99 ? 21.737 1.557 -0.882 1.00 94.94 99 LYS A C 1
ATOM 786 O O . LYS A 1 99 ? 22.464 0.889 -0.157 1.00 94.94 99 LYS A O 1
ATOM 791 N N . SER A 1 100 ? 21.721 2.892 -0.877 1.00 94.12 100 SER A N 1
ATOM 792 C CA . SER A 1 100 ? 22.593 3.699 -0.014 1.00 94.12 100 SER A CA 1
ATOM 793 C C . SER A 1 100 ? 22.424 3.314 1.456 1.00 94.12 100 SER A C 1
ATOM 795 O O . SER A 1 100 ? 23.389 2.930 2.112 1.00 94.12 100 SER A O 1
ATOM 797 N N . ASN A 1 101 ? 21.183 3.282 1.947 1.00 94.00 101 ASN A N 1
ATOM 798 C CA . ASN A 1 101 ? 20.881 2.907 3.326 1.00 94.00 101 ASN A CA 1
ATOM 799 C C . ASN A 1 101 ? 21.326 1.477 3.657 1.00 94.00 101 ASN A C 1
ATOM 801 O O . ASN A 1 101 ? 21.862 1.239 4.738 1.00 94.00 101 ASN A O 1
ATOM 805 N N . TYR A 1 102 ? 21.112 0.524 2.744 1.00 92.25 102 TYR A N 1
ATOM 806 C CA . TYR A 1 102 ? 21.543 -0.861 2.926 1.00 92.25 102 TYR A CA 1
ATOM 807 C C . TYR A 1 102 ? 23.065 -0.949 3.070 1.00 92.25 102 TYR A C 1
ATOM 809 O O . TYR A 1 102 ? 23.551 -1.494 4.060 1.00 92.25 102 TYR A O 1
ATOM 817 N N . TYR A 1 103 ? 23.821 -0.362 2.138 1.00 89.31 103 TYR A N 1
ATOM 818 C CA . TYR A 1 103 ? 25.281 -0.414 2.176 1.00 89.31 103 TYR A CA 1
ATOM 819 C C . TYR A 1 103 ? 25.874 0.392 3.332 1.00 89.31 103 TYR A C 1
ATOM 821 O O . TYR A 1 103 ? 26.841 -0.062 3.932 1.00 89.31 103 TYR A O 1
ATOM 829 N N . GLN A 1 104 ? 25.280 1.527 3.713 1.00 90.06 104 GLN A N 1
ATOM 830 C CA . GLN A 1 104 ? 25.692 2.276 4.903 1.00 90.06 104 GLN A CA 1
ATOM 831 C C . GLN A 1 104 ? 25.503 1.456 6.182 1.00 90.06 104 GLN A C 1
ATOM 833 O O . GLN A 1 104 ? 26.412 1.391 7.008 1.00 90.06 104 GLN A O 1
ATOM 838 N N . LYS A 1 105 ? 24.345 0.801 6.350 1.00 88.56 105 LYS A N 1
ATOM 839 C CA . LYS A 1 105 ? 24.096 -0.090 7.494 1.00 88.56 105 LYS A CA 1
ATOM 840 C C . LYS A 1 105 ? 25.073 -1.260 7.499 1.00 88.56 105 LYS A C 1
ATOM 842 O O . LYS A 1 105 ? 25.698 -1.513 8.520 1.00 88.56 105 LYS A O 1
ATOM 847 N N . LYS A 1 106 ? 25.262 -1.904 6.345 1.00 84.56 106 LYS A N 1
ATOM 848 C CA . LYS A 1 106 ? 26.205 -3.011 6.172 1.00 84.56 106 LYS A CA 1
ATOM 849 C C . LYS A 1 106 ? 27.631 -2.580 6.532 1.00 84.56 106 LYS A C 1
ATOM 851 O O . LYS A 1 106 ? 28.274 -3.227 7.343 1.00 84.56 106 LYS A O 1
ATOM 856 N N . ALA A 1 107 ? 28.104 -1.448 6.012 1.00 82.50 107 ALA A N 1
ATOM 857 C CA . ALA A 1 107 ? 29.435 -0.915 6.304 1.00 82.50 107 ALA A CA 1
ATOM 858 C C . ALA A 1 107 ? 29.642 -0.604 7.796 1.00 82.50 107 ALA A C 1
ATOM 860 O O . ALA A 1 107 ? 30.715 -0.891 8.323 1.00 82.50 107 ALA A O 1
ATOM 861 N N . LYS A 1 108 ? 28.621 -0.077 8.490 1.00 80.75 108 LYS A N 1
ATOM 862 C CA . LYS A 1 108 ? 28.670 0.139 9.947 1.00 80.75 108 LYS A CA 1
ATOM 863 C C . LYS A 1 108 ? 28.826 -1.169 10.727 1.00 80.75 108 LYS A C 1
ATOM 865 O O . LYS A 1 108 ? 29.546 -1.183 11.714 1.00 80.75 108 LYS A O 1
ATOM 870 N N . THR A 1 109 ? 28.207 -2.261 10.276 1.00 74.94 109 THR A N 1
ATOM 871 C CA . THR A 1 109 ? 28.359 -3.587 10.902 1.00 74.94 109 THR A CA 1
ATOM 872 C C . THR A 1 109 ? 29.775 -4.160 10.750 1.00 74.94 109 THR A C 1
ATOM 874 O O . THR A 1 109 ? 30.198 -4.948 11.586 1.00 74.94 109 THR A O 1
ATOM 877 N N . PHE A 1 110 ? 30.526 -3.771 9.712 1.00 68.62 110 PHE A N 1
ATOM 878 C CA . PHE A 1 110 ? 31.812 -4.390 9.354 1.00 68.62 110 PHE A CA 1
ATOM 879 C C . PHE A 1 110 ? 33.070 -3.574 9.711 1.00 68.62 110 PHE A C 1
ATOM 881 O O . PHE A 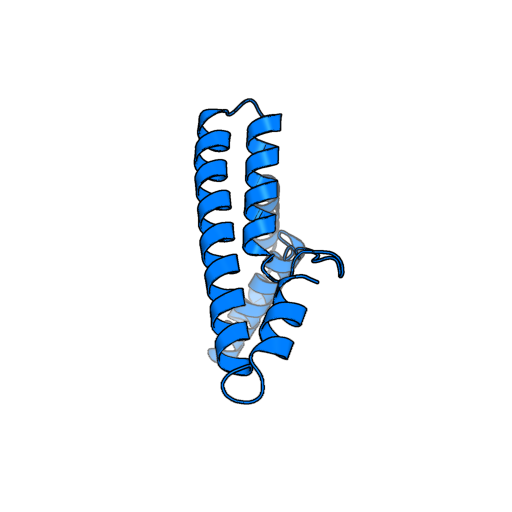1 110 ? 34.167 -3.958 9.301 1.00 68.62 110 PHE A O 1
ATOM 888 N N . ARG A 1 111 ? 32.978 -2.481 10.483 1.00 61.25 111 ARG A N 1
ATOM 889 C CA . ARG A 1 111 ? 34.169 -1.718 10.919 1.00 61.25 111 ARG A CA 1
ATOM 890 C C . ARG A 1 111 ? 34.377 -1.834 12.440 1.00 61.25 111 ARG A C 1
ATOM 892 O O . ARG A 1 111 ? 33.432 -1.486 13.144 1.00 61.25 111 ARG A O 1
ATOM 899 N N . PRO A 1 112 ? 35.559 -2.267 12.960 1.00 54.75 112 PRO A N 1
ATOM 900 C CA . PRO A 1 112 ? 36.876 -2.439 12.322 1.00 54.75 112 PRO A CA 1
ATOM 901 C C . PRO A 1 112 ? 37.491 -3.856 12.488 1.00 54.75 112 PRO A C 1
ATOM 903 O O . PRO A 1 112 ? 38.567 -3.981 13.062 1.00 54.75 112 PRO A O 1
ATOM 906 N N . SER A 1 113 ? 36.856 -4.936 12.011 1.00 63.12 113 SER A N 1
ATOM 907 C CA . SER A 1 113 ? 37.432 -6.287 12.202 1.00 63.12 113 SER A CA 1
ATOM 908 C C . SER A 1 113 ? 38.180 -6.874 10.998 1.00 63.12 113 SER A C 1
ATOM 910 O O . SER A 1 113 ? 39.056 -7.694 11.228 1.00 63.12 113 SER A O 1
ATOM 912 N N . ASP A 1 114 ? 37.855 -6.519 9.741 1.00 68.44 114 ASP A N 1
ATOM 913 C CA . ASP A 1 114 ? 38.572 -7.018 8.542 1.00 68.44 114 ASP A CA 1
ATOM 914 C C . ASP A 1 114 ? 38.057 -6.375 7.219 1.00 68.44 114 ASP A C 1
ATOM 916 O O . ASP A 1 114 ? 36.951 -6.703 6.765 1.00 68.44 114 ASP A O 1
ATOM 920 N N . PRO A 1 115 ? 38.830 -5.501 6.544 1.00 71.50 115 PRO A N 1
ATOM 921 C CA . PRO A 1 115 ? 38.465 -4.933 5.240 1.00 71.50 115 PRO A CA 1
ATOM 922 C C . PRO A 1 115 ? 38.264 -5.972 4.119 1.00 71.50 115 PRO A C 1
ATOM 924 O O . PRO A 1 115 ? 37.456 -5.749 3.213 1.00 71.50 115 PRO A O 1
ATOM 927 N N . ALA A 1 116 ? 38.941 -7.125 4.175 1.00 74.81 116 ALA A N 1
ATOM 928 C CA . ALA A 1 116 ? 38.816 -8.178 3.167 1.00 74.81 116 ALA A CA 1
ATOM 929 C C . ALA A 1 116 ? 37.453 -8.887 3.249 1.00 74.81 116 ALA A C 1
ATOM 931 O O . ALA A 1 116 ? 36.858 -9.224 2.220 1.00 74.81 116 ALA A O 1
ATOM 932 N N . LYS A 1 117 ? 36.904 -9.056 4.461 1.00 70.19 117 LYS A N 1
ATOM 933 C CA . LYS A 1 117 ? 35.538 -9.580 4.658 1.00 70.19 117 LYS A CA 1
ATOM 934 C C . LYS A 1 117 ? 34.476 -8.626 4.115 1.00 70.19 117 LYS A C 1
ATOM 936 O O . LYS A 1 117 ? 33.497 -9.088 3.532 1.00 70.19 117 LYS A O 1
ATOM 941 N N . TRP A 1 118 ? 34.680 -7.313 4.243 1.00 69.25 118 TRP A N 1
ATOM 942 C CA . TRP A 1 118 ? 33.772 -6.313 3.675 1.00 69.25 118 TRP A CA 1
ATOM 943 C C . TRP A 1 118 ? 33.709 -6.403 2.144 1.00 69.25 118 TRP A C 1
ATOM 945 O O . TRP A 1 118 ? 32.614 -6.456 1.583 1.00 69.25 118 TRP A O 1
ATOM 955 N N . TYR A 1 119 ? 34.862 -6.504 1.470 1.00 70.19 119 TYR A N 1
ATOM 956 C CA . TYR A 1 119 ? 34.909 -6.612 0.007 1.00 70.19 119 TYR A CA 1
ATOM 957 C C . TYR A 1 119 ? 34.200 -7.876 -0.501 1.00 70.19 119 TYR A C 1
ATOM 959 O O . TYR A 1 119 ? 33.383 -7.800 -1.419 1.00 70.19 119 TYR A O 1
ATOM 967 N N . LYS A 1 120 ? 34.431 -9.030 0.146 1.00 71.25 120 LYS A N 1
ATOM 968 C CA . LYS A 1 120 ? 33.729 -10.285 -0.182 1.00 71.25 120 LYS A CA 1
ATOM 969 C C . LYS A 1 120 ? 32.217 -10.177 0.031 1.00 71.25 120 LYS A C 1
ATOM 971 O O . LYS A 1 120 ? 31.453 -10.652 -0.797 1.00 71.25 120 LYS A O 1
ATOM 976 N N . ALA A 1 121 ? 31.773 -9.518 1.101 1.00 65.19 121 ALA A N 1
ATOM 977 C CA . ALA A 1 121 ? 30.351 -9.369 1.406 1.00 65.19 121 ALA A CA 1
ATOM 978 C C . ALA A 1 121 ? 29.607 -8.391 0.477 1.00 65.19 121 ALA A C 1
ATOM 980 O O . ALA A 1 121 ? 28.379 -8.428 0.423 1.00 65.19 121 ALA A O 1
ATOM 981 N N . CYS A 1 122 ? 30.298 -7.476 -0.205 1.00 60.31 122 CYS A N 1
ATOM 982 C CA . CYS A 1 122 ? 29.677 -6.510 -1.120 1.00 60.31 122 CYS A CA 1
ATOM 983 C C . CYS A 1 122 ? 29.522 -7.030 -2.560 1.00 60.31 122 CYS A C 1
ATOM 985 O O . CYS A 1 122 ? 28.691 -6.492 -3.287 1.00 60.31 122 CYS A O 1
ATOM 987 N N . ASN A 1 123 ? 30.287 -8.058 -2.946 1.00 59.84 123 ASN A N 1
ATOM 988 C CA . ASN A 1 123 ? 30.379 -8.573 -4.320 1.00 59.84 123 ASN A CA 1
ATOM 989 C C . ASN A 1 123 ? 29.814 -10.000 -4.507 1.00 59.84 123 ASN A C 1
ATOM 991 O O . ASN A 1 123 ? 30.015 -10.594 -5.564 1.00 59.84 123 ASN A O 1
ATOM 995 N N . LEU A 1 124 ? 29.113 -10.531 -3.500 1.00 51.09 124 LEU A N 1
ATOM 996 C CA . LEU A 1 124 ? 28.314 -11.765 -3.535 1.00 51.09 124 LEU A CA 1
ATOM 997 C C . LEU A 1 124 ? 26.837 -11.406 -3.330 1.00 51.09 124 LEU A C 1
ATOM 999 O O . LEU A 1 124 ? 25.988 -11.991 -4.034 1.00 51.09 124 LEU A O 1
#

Sequence (124 aa):
MKRSNLIALELRLSRTVWDAVHEAEDVDDKVSIFNGVISQALDGCMPLKSIRLHPTDKPWMTPNIKAKIKLRQRAFTRGNMSQYNLVGAQVEDMIRKAKSNYYQKKAKTFRPSDPAKWYKACNL